Protein AF-A0A816HDX2-F1 (afdb_monomer_lite)

Radius of gyration: 12.62 Å; chains: 1; bounding box: 35×22×34 Å

Organism: NCBI:txid1234261

Structure (mmCIF, N/CA/C/O backbone):
data_AF-A0A816HDX2-F1
#
_entry.id   AF-A0A816HDX2-F1
#
loop_
_atom_site.group_PDB
_atom_site.id
_atom_site.type_symbol
_atom_site.label_atom_id
_atom_site.label_alt_id
_atom_site.label_comp_id
_atom_site.label_asym_id
_atom_site.label_entity_id
_atom_site.label_seq_id
_atom_site.pdbx_PDB_ins_code
_atom_site.Cartn_x
_atom_site.Cartn_y
_atom_site.Cartn_z
_atom_site.occupancy
_atom_site.B_iso_or_equiv
_atom_site.auth_seq_id
_atom_site.auth_comp_id
_atom_site.auth_asym_id
_atom_site.auth_atom_id
_atom_site.pdbx_PDB_model_num
ATOM 1 N N . MET A 1 1 ? 4.742 -6.480 -0.045 1.00 86.19 1 MET A N 1
ATOM 2 C CA . MET A 1 1 ? 3.271 -6.399 -0.032 1.00 86.19 1 MET A CA 1
ATOM 3 C C . MET A 1 1 ? 2.817 -5.807 1.282 1.00 86.19 1 MET A C 1
ATOM 5 O O . MET A 1 1 ? 3.277 -6.253 2.326 1.00 86.19 1 MET A O 1
ATOM 9 N N . GLN A 1 2 ? 1.974 -4.787 1.218 1.00 94.62 2 GLN A N 1
ATOM 10 C CA . GLN A 1 2 ? 1.393 -4.085 2.359 1.00 94.62 2 GLN A CA 1
ATOM 11 C C . GLN A 1 2 ? -0.097 -3.865 2.085 1.00 94.62 2 GLN A C 1
ATOM 13 O O . GLN A 1 2 ? -0.501 -3.716 0.933 1.00 94.62 2 GLN A O 1
ATOM 18 N N . MET A 1 3 ? -0.909 -3.831 3.135 1.00 96.12 3 MET A N 1
ATOM 19 C CA . MET A 1 3 ? -2.337 -3.542 3.048 1.00 96.12 3 MET A CA 1
ATOM 20 C C . MET A 1 3 ? -2.751 -2.723 4.266 1.00 96.12 3 MET A C 1
ATOM 22 O O . MET A 1 3 ? -2.338 -3.039 5.382 1.00 96.12 3 MET A O 1
ATOM 26 N N . SER A 1 4 ? -3.585 -1.708 4.051 1.00 97.50 4 SER A N 1
ATOM 27 C CA . SER A 1 4 ? -4.133 -0.872 5.123 1.00 97.50 4 SER A CA 1
ATOM 28 C C . SER A 1 4 ? -5.614 -0.595 4.888 1.00 97.50 4 SER A C 1
ATOM 30 O O . SER A 1 4 ? -6.025 -0.309 3.766 1.00 97.50 4 SER A O 1
ATOM 32 N N . VAL A 1 5 ? -6.411 -0.632 5.956 1.00 97.31 5 VAL A N 1
ATOM 33 C CA . VAL A 1 5 ? -7.813 -0.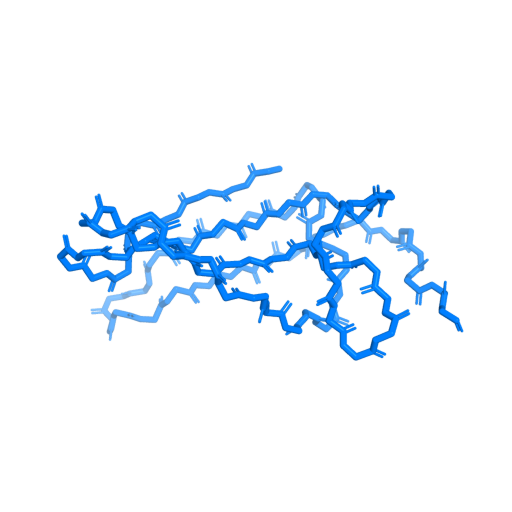185 5.942 1.00 97.31 5 VAL A CA 1
ATOM 34 C C . VAL A 1 5 ? -7.837 1.338 5.882 1.00 97.31 5 VAL A C 1
ATOM 36 O O . VAL A 1 5 ? -7.286 1.971 6.778 1.00 97.31 5 VAL A O 1
ATOM 39 N N . ILE A 1 6 ? -8.443 1.920 4.845 1.00 97.00 6 ILE A N 1
ATOM 40 C CA . ILE A 1 6 ? -8.465 3.381 4.630 1.00 97.00 6 ILE A CA 1
ATOM 41 C C . ILE A 1 6 ? -9.844 4.006 4.863 1.00 97.00 6 ILE A C 1
ATOM 43 O O . ILE A 1 6 ? -9.948 5.208 5.092 1.00 97.00 6 ILE A O 1
ATOM 47 N N . SER A 1 7 ? -10.900 3.196 4.821 1.00 96.19 7 SER A N 1
ATOM 48 C CA . SER A 1 7 ? -12.271 3.592 5.135 1.00 96.19 7 SER A CA 1
ATOM 49 C C . SER A 1 7 ? -13.049 2.373 5.637 1.00 96.19 7 SER A C 1
ATOM 51 O O . SER A 1 7 ? -12.516 1.266 5.690 1.00 96.19 7 SER A O 1
ATOM 53 N N . THR A 1 8 ? -14.319 2.549 6.009 1.00 97.06 8 THR A N 1
ATOM 54 C CA . THR A 1 8 ? -15.185 1.434 6.437 1.00 97.06 8 THR A CA 1
ATOM 55 C C . THR A 1 8 ? -15.289 0.334 5.379 1.00 97.06 8 THR A C 1
ATOM 57 O O . THR A 1 8 ? -15.475 -0.828 5.731 1.00 97.06 8 THR A O 1
ATOM 60 N N . ASN A 1 9 ? -15.148 0.694 4.100 1.00 98.06 9 ASN A N 1
ATOM 61 C CA . ASN A 1 9 ? -15.441 -0.205 2.993 1.00 98.06 9 ASN A CA 1
ATOM 62 C C . ASN A 1 9 ? -14.231 -0.446 2.090 1.00 98.06 9 ASN A C 1
ATOM 64 O O . ASN A 1 9 ? -14.337 -1.249 1.172 1.00 98.06 9 ASN A O 1
ATOM 68 N N . GLU A 1 10 ? -13.110 0.242 2.298 1.00 98.25 10 GLU A N 1
ATOM 69 C CA . GLU A 1 10 ? -11.977 0.188 1.378 1.00 98.25 10 GLU A CA 1
ATOM 70 C C . GLU A 1 10 ? -10.675 -0.139 2.096 1.00 98.25 10 GLU A C 1
ATOM 72 O O . GLU A 1 10 ? -10.348 0.398 3.162 1.00 98.25 10 GLU A O 1
ATOM 77 N N . VAL A 1 11 ? -9.890 -0.985 1.440 1.00 98.31 11 VAL A N 1
ATOM 78 C CA . VAL A 1 11 ? -8.489 -1.217 1.768 1.00 98.31 11 VAL A CA 1
ATOM 79 C C . VAL A 1 11 ? -7.627 -0.745 0.606 1.00 98.31 11 VAL A C 1
ATOM 81 O O . VAL A 1 11 ? -7.971 -0.940 -0.561 1.00 98.31 11 VAL A O 1
ATOM 84 N N . VAL A 1 12 ? -6.490 -0.136 0.924 1.00 97.69 12 VAL A N 1
ATOM 85 C CA . VAL A 1 12 ? -5.421 0.064 -0.054 1.00 97.69 12 VAL A CA 1
ATOM 86 C C . VAL A 1 12 ? -4.496 -1.142 -0.006 1.00 97.69 12 VAL A C 1
ATOM 88 O O . VAL A 1 12 ? -4.078 -1.573 1.071 1.00 97.69 12 VAL A O 1
ATOM 91 N N . ILE A 1 13 ? -4.181 -1.684 -1.174 1.00 97.06 13 ILE A N 1
ATOM 92 C CA . ILE A 1 13 ? -3.239 -2.786 -1.359 1.00 97.06 13 ILE A CA 1
ATOM 93 C C . ILE A 1 13 ? -2.045 -2.228 -2.116 1.00 97.06 13 ILE A C 1
ATOM 95 O O . ILE A 1 13 ? -2.215 -1.616 -3.167 1.00 97.06 13 ILE A O 1
ATOM 99 N N . ILE A 1 14 ? -0.846 -2.439 -1.581 1.00 95.94 14 ILE A N 1
ATOM 100 C CA . ILE A 1 14 ? 0.424 -2.071 -2.205 1.00 95.94 14 ILE A CA 1
ATOM 101 C C . ILE A 1 14 ? 1.217 -3.356 -2.427 1.00 95.94 14 ILE A C 1
ATOM 103 O O . ILE A 1 14 ? 1.623 -4.041 -1.481 1.00 95.94 14 I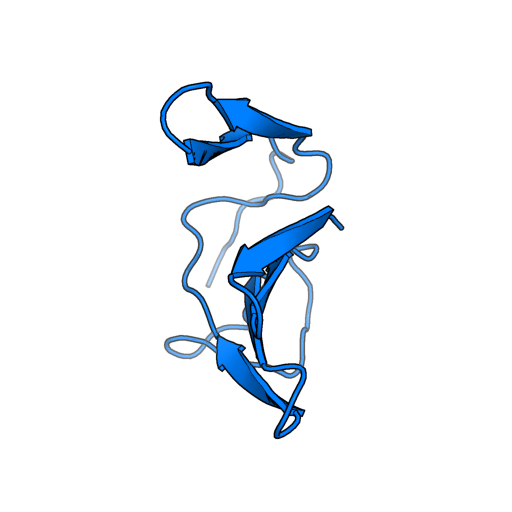LE A O 1
ATOM 107 N N . ASP A 1 15 ? 1.434 -3.680 -3.690 1.00 92.75 15 ASP A N 1
ATOM 108 C CA . ASP A 1 15 ? 2.100 -4.891 -4.142 1.00 92.75 15 ASP A CA 1
ATOM 109 C C . ASP A 1 15 ? 3.538 -4.608 -4.606 1.00 92.75 15 ASP A C 1
ATOM 111 O O . ASP A 1 15 ? 4.026 -3.474 -4.599 1.00 92.75 15 ASP A O 1
ATOM 115 N N . LYS A 1 16 ? 4.251 -5.669 -4.965 1.00 90.56 16 LYS A N 1
ATOM 116 C CA . LYS A 1 16 ? 5.533 -5.615 -5.651 1.00 90.56 16 LYS A CA 1
ATOM 117 C C . LYS A 1 16 ? 5.324 -5.218 -7.118 1.00 90.56 16 LYS A C 1
ATOM 119 O O . LYS A 1 16 ? 4.308 -5.540 -7.734 1.00 90.56 16 LYS A O 1
ATOM 124 N N . VAL A 1 17 ? 6.319 -4.534 -7.680 1.00 89.81 17 VAL A N 1
ATOM 125 C CA . VAL A 1 17 ? 6.416 -4.283 -9.123 1.00 89.81 17 VAL A CA 1
ATOM 126 C C . VAL A 1 17 ? 6.719 -5.604 -9.836 1.00 89.81 17 VAL A C 1
ATOM 128 O O . VAL A 1 17 ? 7.847 -6.091 -9.783 1.00 89.81 17 VAL A O 1
ATOM 131 N N . GLU A 1 18 ? 5.714 -6.187 -10.487 1.00 87.81 18 GLU A N 1
ATOM 132 C CA . GLU A 1 18 ? 5.817 -7.423 -11.277 1.00 87.81 18 GLU A CA 1
ATOM 133 C C . GLU A 1 18 ? 4.879 -7.360 -12.502 1.00 87.81 18 GLU A C 1
ATOM 135 O O . GLU A 1 18 ? 4.363 -6.301 -12.859 1.00 87.81 18 GLU A O 1
ATOM 140 N N . HIS A 1 19 ? 4.636 -8.500 -13.155 1.00 90.44 19 HIS A N 1
ATOM 141 C CA . HIS A 1 19 ? 3.661 -8.640 -14.242 1.00 90.44 19 HIS A CA 1
ATOM 142 C C . HIS A 1 19 ? 2.233 -8.800 -13.698 1.00 90.44 19 HIS A C 1
ATOM 144 O O . HIS A 1 19 ? 1.549 -9.788 -13.973 1.00 90.44 19 HIS A O 1
ATOM 150 N N . ASN A 1 20 ? 1.793 -7.834 -12.895 1.00 92.31 20 ASN A N 1
ATOM 151 C CA . ASN A 1 20 ? 0.461 -7.849 -12.302 1.00 92.31 20 ASN A CA 1
ATOM 152 C C . ASN A 1 20 ? -0.617 -7.704 -13.394 1.00 92.31 20 ASN A C 1
ATOM 154 O O . ASN A 1 20 ? -0.448 -6.912 -14.324 1.00 92.31 20 ASN A O 1
ATOM 158 N N . PRO A 1 21 ? -1.742 -8.435 -13.293 1.00 94.06 21 PRO A N 1
ATOM 159 C CA . PRO A 1 21 ? -2.778 -8.428 -14.327 1.00 94.06 21 PRO A CA 1
ATOM 160 C C . PRO A 1 21 ? -3.577 -7.120 -14.366 1.00 94.06 21 PRO A C 1
ATOM 162 O O . PRO A 1 21 ? -4.131 -6.760 -15.402 1.00 94.06 21 PRO A O 1
ATOM 165 N N . LEU A 1 22 ? -3.658 -6.412 -13.237 1.00 95.81 22 LEU A N 1
ATOM 166 C CA . LEU A 1 22 ? -4.297 -5.107 -13.165 1.00 95.81 22 LEU A CA 1
ATOM 167 C C . LEU A 1 22 ? -3.371 -4.061 -13.789 1.00 95.81 22 LEU A C 1
ATOM 169 O O . LEU A 1 22 ? -2.195 -4.009 -13.446 1.00 95.81 22 LEU A O 1
ATOM 173 N N . THR A 1 23 ? -3.895 -3.204 -14.662 1.00 95.38 23 THR A N 1
ATOM 174 C CA . THR A 1 23 ? -3.093 -2.196 -15.369 1.00 95.38 23 THR A CA 1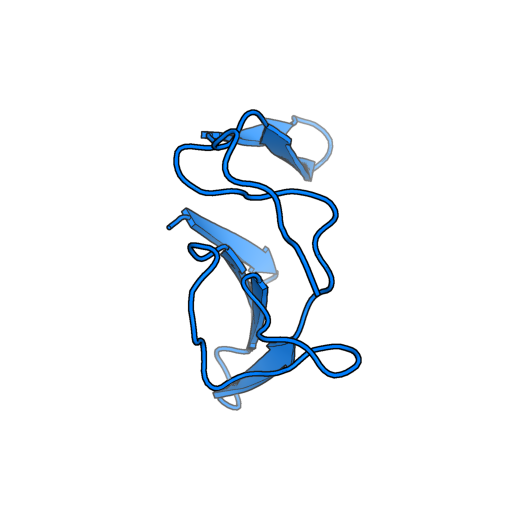
ATOM 175 C C . THR A 1 23 ? -3.504 -0.773 -15.016 1.00 95.38 23 THR A C 1
ATOM 177 O O . THR A 1 23 ? -4.693 -0.483 -14.879 1.00 95.38 23 THR A O 1
ATOM 180 N N . TYR A 1 24 ? -2.535 0.135 -14.966 1.00 94.81 24 TYR A N 1
ATOM 181 C CA . TYR A 1 24 ? -2.733 1.577 -14.852 1.00 94.81 24 TYR A CA 1
ATOM 182 C C . TYR A 1 24 ? -1.933 2.276 -15.952 1.00 94.81 24 TYR A C 1
ATOM 184 O O . TYR A 1 24 ? -0.751 2.004 -16.111 1.00 94.81 24 TYR A O 1
ATOM 192 N N . ALA A 1 25 ? -2.562 3.166 -16.724 1.00 93.62 25 ALA A N 1
ATOM 193 C CA . ALA 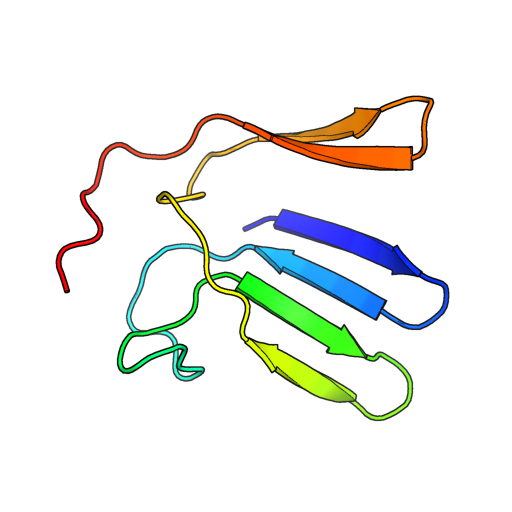A 1 25 ? -1.893 3.964 -17.762 1.00 93.62 25 ALA A CA 1
ATOM 194 C C . ALA A 1 25 ? -0.975 3.164 -18.724 1.00 93.62 25 ALA A C 1
ATOM 196 O O . ALA A 1 25 ? 0.063 3.661 -19.152 1.00 93.62 25 ALA A O 1
ATOM 197 N N . GLY A 1 26 ? -1.363 1.932 -19.073 1.00 92.69 26 GLY A N 1
ATOM 198 C CA . GLY A 1 26 ? -0.627 1.075 -20.012 1.00 92.69 26 GLY A CA 1
ATOM 199 C C . GLY A 1 26 ? 0.448 0.176 -19.393 1.00 92.69 26 GLY A C 1
ATOM 200 O O . GLY A 1 26 ? 1.052 -0.599 -20.126 1.00 92.69 26 GLY A O 1
ATOM 201 N N . TYR A 1 27 ? 0.656 0.220 -18.073 1.00 90.56 27 TYR A N 1
ATOM 202 C CA . TYR A 1 27 ? 1.620 -0.627 -17.365 1.00 90.56 27 TYR A CA 1
ATOM 203 C C . TYR A 1 27 ? 0.980 -1.429 -16.212 1.00 90.56 27 TYR A C 1
ATOM 205 O O . TYR A 1 27 ? -0.110 -1.068 -15.759 1.00 90.56 27 TYR A O 1
ATOM 213 N N . PRO A 1 28 ? 1.617 -2.510 -15.712 1.00 93.44 28 PRO A N 1
ATOM 214 C CA . PRO A 1 28 ? 1.121 -3.263 -14.557 1.00 93.44 28 PRO A CA 1
ATOM 215 C C . PRO A 1 28 ? 1.026 -2.397 -13.297 1.00 93.44 28 PRO A C 1
ATOM 217 O O . PRO A 1 28 ? 2.014 -1.819 -12.856 1.00 93.44 28 PRO A O 1
ATOM 220 N N . ALA A 1 29 ? -0.149 -2.317 -12.685 1.00 95.38 29 ALA A N 1
ATOM 221 C CA . ALA A 1 29 ? -0.343 -1.627 -11.419 1.00 95.38 29 ALA A CA 1
ATOM 222 C C . ALA A 1 29 ? 0.222 -2.465 -10.260 1.00 95.38 29 ALA A C 1
ATOM 224 O O . ALA A 1 29 ? 0.011 -3.675 -10.187 1.00 95.38 29 ALA A O 1
ATOM 225 N N . TRP A 1 30 ? 0.897 -1.816 -9.313 1.00 94.88 30 TRP A N 1
ATOM 226 C CA . TRP A 1 30 ? 1.326 -2.420 -8.039 1.00 94.88 30 TRP A CA 1
ATOM 227 C C . TRP A 1 30 ? 0.719 -1.701 -6.833 1.00 94.88 30 TRP A C 1
ATOM 229 O O . TRP A 1 30 ? 1.216 -1.790 -5.714 1.00 94.88 30 TRP A O 1
ATOM 239 N N . ALA A 1 31 ? -0.378 -0.982 -7.050 1.00 96.44 31 ALA A N 1
ATOM 240 C CA . ALA A 1 31 ? -1.260 -0.557 -5.982 1.00 96.44 31 ALA A CA 1
ATOM 241 C C . ALA A 1 31 ? -2.708 -0.536 -6.469 1.00 96.44 31 ALA A C 1
ATOM 243 O O . ALA A 1 31 ? -2.982 -0.314 -7.652 1.00 96.44 31 ALA A O 1
ATOM 244 N N . SER A 1 32 ? -3.640 -0.769 -5.553 1.00 97.81 32 SER A N 1
ATOM 245 C CA . SER A 1 32 ? -5.071 -0.703 -5.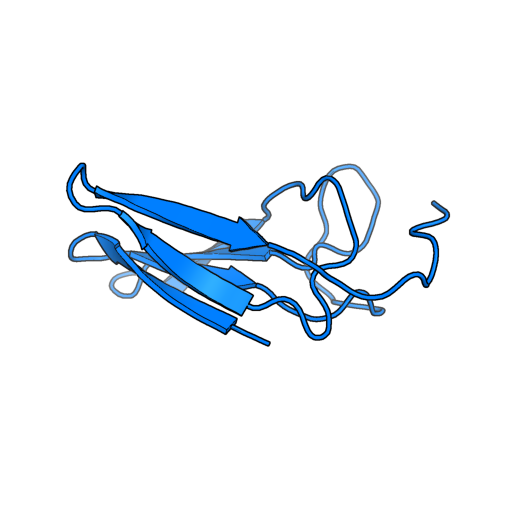837 1.00 97.81 32 SER A CA 1
ATOM 246 C C . SER A 1 32 ? -5.881 -0.312 -4.607 1.00 97.81 32 SER A C 1
ATOM 248 O O . SER A 1 32 ? -5.447 -0.516 -3.471 1.00 97.81 32 SER A O 1
ATOM 250 N N . LEU A 1 33 ? -7.063 0.248 -4.847 1.00 98.19 33 LEU A N 1
ATOM 251 C CA . LEU A 1 33 ? -8.144 0.279 -3.871 1.00 98.19 33 LEU A CA 1
ATOM 252 C C . LEU A 1 33 ? -9.039 -0.925 -4.102 1.00 98.19 33 LEU A C 1
ATOM 254 O O . LEU A 1 33 ? -9.408 -1.211 -5.241 1.00 98.19 33 LEU A O 1
ATOM 258 N N . TYR A 1 34 ? -9.396 -1.598 -3.019 1.00 98.38 34 TYR A N 1
ATOM 259 C CA . TYR A 1 34 ? -10.346 -2.695 -3.030 1.00 98.38 34 TYR A CA 1
ATOM 260 C C . TYR A 1 34 ? -11.517 -2.367 -2.116 1.00 98.38 34 TYR A C 1
ATOM 262 O O . TYR A 1 34 ? -11.319 -2.105 -0.927 1.00 98.38 34 TYR A O 1
ATOM 270 N N . ASN A 1 35 ? -12.725 -2.394 -2.673 1.00 98.44 35 ASN A N 1
ATOM 271 C CA . ASN A 1 35 ? -13.955 -2.213 -1.920 1.00 98.44 35 ASN A CA 1
ATOM 272 C C . ASN A 1 35 ? -14.468 -3.572 -1.425 1.00 98.44 35 ASN A C 1
ATOM 274 O O . ASN A 1 35 ? -14.709 -4.486 -2.210 1.00 98.44 35 ASN A O 1
ATOM 278 N N . ILE A 1 36 ? -14.649 -3.723 -0.117 1.00 97.69 36 ILE A N 1
ATOM 279 C CA . ILE A 1 36 ? -15.021 -5.003 0.499 1.00 97.69 36 ILE A CA 1
ATOM 280 C C . ILE A 1 36 ? -16.503 -5.355 0.328 1.00 97.69 36 ILE A C 1
ATOM 282 O O . ILE A 1 36 ? -16.866 -6.510 0.532 1.00 97.69 36 ILE A O 1
ATOM 286 N N . ASN A 1 37 ? -17.357 -4.388 -0.022 1.00 97.69 37 ASN A N 1
ATOM 287 C CA . ASN A 1 37 ? -18.798 -4.616 -0.146 1.00 97.69 37 ASN A CA 1
ATOM 288 C C . ASN A 1 37 ? -19.186 -5.165 -1.516 1.00 97.69 37 ASN A C 1
ATOM 290 O O . ASN A 1 37 ? -20.029 -6.053 -1.597 1.00 97.69 37 ASN A O 1
ATOM 294 N N . ASP A 1 38 ? -18.614 -4.605 -2.583 1.00 98.12 38 ASP A N 1
ATOM 295 C CA . ASP A 1 38 ? -18.938 -4.972 -3.968 1.00 98.12 38 ASP A CA 1
ATOM 296 C C . ASP A 1 38 ? -17.771 -5.631 -4.715 1.00 98.12 38 ASP A C 1
ATOM 298 O O . ASP A 1 38 ? -17.916 -6.021 -5.873 1.00 98.12 38 ASP A O 1
ATOM 302 N N . HIS A 1 39 ? -16.626 -5.786 -4.045 1.00 97.56 39 HIS A N 1
ATOM 303 C CA . HIS A 1 39 ? -15.403 -6.371 -4.588 1.00 97.56 39 HIS A CA 1
ATOM 304 C C . HIS A 1 39 ? -14.826 -5.618 -5.795 1.00 97.56 39 HIS A C 1
ATOM 306 O O . HIS A 1 39 ? -14.001 -6.172 -6.528 1.00 97.56 39 HIS A O 1
ATOM 312 N N . SER A 1 40 ? -15.224 -4.360 -6.007 1.00 98.31 40 SER A N 1
ATOM 313 C CA . SER A 1 40 ? -14.634 -3.514 -7.040 1.00 98.31 40 SER A CA 1
ATOM 314 C C . SER A 1 40 ? -13.167 -3.203 -6.730 1.00 98.31 40 SER A C 1
ATOM 316 O O . SER A 1 40 ? -12.749 -3.085 -5.574 1.00 98.31 40 SER A O 1
ATOM 318 N N . VAL A 1 41 ? -12.369 -3.099 -7.794 1.00 98.06 41 VAL A N 1
ATOM 319 C CA . VAL A 1 41 ? -10.927 -2.844 -7.728 1.00 98.06 41 VAL A CA 1
ATOM 320 C C . VAL A 1 41 ? -10.604 -1.641 -8.601 1.00 98.06 41 VAL A C 1
ATOM 322 O O . VAL A 1 41 ? -10.952 -1.616 -9.782 1.00 98.06 41 VAL A O 1
ATOM 325 N N . ILE A 1 42 ? -9.905 -0.660 -8.036 1.00 98.00 42 ILE A N 1
ATOM 326 C CA . ILE A 1 42 ? -9.443 0.532 -8.752 1.00 98.00 42 ILE A CA 1
ATOM 327 C C . ILE A 1 42 ? -7.912 0.537 -8.741 1.00 98.00 42 ILE A C 1
ATOM 329 O O . ILE A 1 42 ? -7.324 0.545 -7.658 1.00 98.00 42 ILE A O 1
ATOM 333 N N . PRO A 1 43 ? -7.235 0.544 -9.903 1.00 97.81 43 PRO A N 1
ATOM 334 C CA . PRO A 1 43 ? -5.781 0.642 -9.945 1.00 97.81 43 PRO A CA 1
ATOM 335 C C . PRO A 1 43 ? -5.299 2.020 -9.482 1.00 97.81 43 PRO A C 1
ATOM 337 O O . PRO A 1 43 ? -5.892 3.044 -9.823 1.00 97.81 43 PRO A O 1
ATOM 340 N N . LEU A 1 44 ? -4.180 2.049 -8.761 1.00 96.19 44 LEU A N 1
ATOM 341 C CA . LEU A 1 44 ? -3.517 3.276 -8.327 1.00 96.19 44 LEU A CA 1
ATOM 342 C C . LEU A 1 44 ? -2.150 3.423 -8.999 1.00 96.19 44 LEU A C 1
ATOM 344 O O . LEU A 1 44 ? -1.353 2.485 -9.041 1.00 96.19 44 LEU A O 1
ATOM 348 N N . GLY A 1 45 ? -1.867 4.632 -9.484 1.00 92.75 45 GLY A N 1
ATOM 349 C CA . GLY A 1 45 ? -0.553 5.003 -9.998 1.00 92.75 45 GLY A CA 1
ATOM 350 C C . GLY A 1 45 ? 0.421 5.287 -8.857 1.00 92.75 45 GLY A C 1
ATOM 351 O O . GLY A 1 45 ? 0.197 6.188 -8.048 1.00 92.75 45 GLY A O 1
ATOM 352 N N . MET A 1 46 ? 1.522 4.545 -8.812 1.00 90.69 46 MET A N 1
ATOM 353 C CA . MET A 1 46 ? 2.575 4.698 -7.810 1.00 90.69 46 MET A CA 1
ATOM 354 C C . MET A 1 46 ? 3.811 5.347 -8.433 1.00 90.69 46 MET A C 1
ATOM 356 O O . MET A 1 46 ? 4.126 5.135 -9.601 1.00 90.69 46 MET A O 1
ATOM 360 N N . LYS A 1 47 ? 4.519 6.160 -7.644 1.00 88.50 47 LYS A N 1
ATOM 361 C CA . LYS A 1 47 ? 5.687 6.922 -8.124 1.00 88.50 47 LYS A CA 1
ATOM 362 C C . LYS A 1 47 ? 6.999 6.137 -8.074 1.00 88.50 47 LYS A C 1
ATOM 364 O O . LYS A 1 47 ? 7.942 6.505 -8.763 1.00 88.50 47 LYS A O 1
ATOM 369 N N . SER A 1 48 ? 7.074 5.103 -7.241 1.00 88.62 48 SER A N 1
ATOM 370 C CA . SER A 1 48 ? 8.279 4.308 -7.003 1.00 88.62 48 SER A CA 1
ATOM 371 C C . SER A 1 48 ? 7.932 2.847 -6.713 1.00 88.62 48 SER A C 1
ATOM 373 O O . SER A 1 48 ? 6.773 2.501 -6.457 1.00 88.62 48 SER A O 1
ATOM 375 N N . ASN A 1 49 ? 8.953 1.990 -6.741 1.00 90.62 49 ASN A N 1
ATOM 376 C CA . ASN A 1 49 ? 8.845 0.589 -6.363 1.00 90.62 49 ASN A CA 1
ATOM 377 C C . ASN A 1 49 ? 8.686 0.454 -4.838 1.00 90.62 49 ASN A C 1
ATOM 379 O O . ASN A 1 49 ? 9.603 0.756 -4.081 1.00 90.62 49 ASN A O 1
ATOM 383 N N . ALA A 1 50 ? 7.518 -0.013 -4.390 1.00 90.38 50 ALA A N 1
ATOM 384 C CA . ALA A 1 50 ? 7.183 -0.141 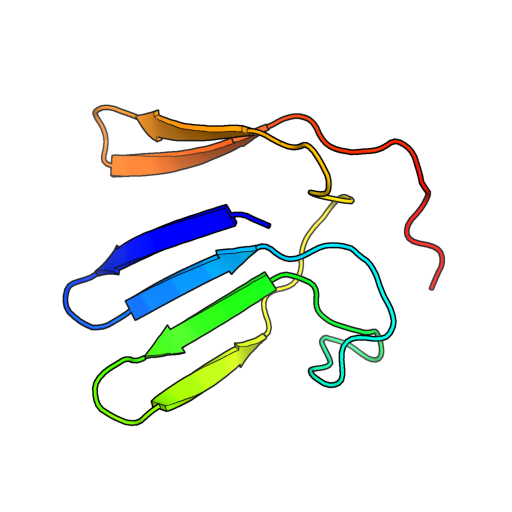-2.970 1.00 90.38 50 ALA A CA 1
ATOM 385 C C . ALA A 1 50 ? 7.561 -1.508 -2.360 1.00 90.38 50 ALA A C 1
ATOM 387 O O . ALA A 1 50 ? 7.176 -1.827 -1.228 1.00 90.38 50 ALA A O 1
ATOM 388 N N . PHE A 1 51 ? 8.299 -2.349 -3.089 1.00 90.69 51 PHE A N 1
ATOM 389 C CA . PHE A 1 51 ? 8.813 -3.599 -2.538 1.00 90.69 51 PHE A CA 1
ATOM 390 C C . PHE A 1 51 ? 9.762 -3.318 -1.367 1.00 90.69 51 PHE A C 1
ATOM 392 O O . PHE A 1 51 ? 10.566 -2.401 -1.435 1.00 90.69 51 PHE A O 1
ATOM 399 N N . CYS A 1 52 ? 9.636 -4.060 -0.264 1.00 92.25 52 CYS A N 1
ATOM 400 C CA . CYS A 1 52 ? 10.360 -3.798 0.991 1.00 92.25 52 CYS A CA 1
ATOM 401 C C . CYS A 1 52 ? 10.154 -2.400 1.615 1.00 92.25 52 CYS A C 1
ATOM 403 O O . CYS A 1 52 ? 10.820 -2.076 2.597 1.00 92.25 52 CYS A O 1
ATOM 405 N N . ALA A 1 53 ? 9.215 -1.588 1.114 1.00 93.38 53 ALA A N 1
ATOM 406 C CA . ALA A 1 53 ? 8.824 -0.359 1.793 1.00 93.38 53 ALA A CA 1
ATOM 407 C C . ALA A 1 53 ? 8.128 -0.673 3.132 1.00 93.38 53 ALA A C 1
ATOM 409 O O . ALA A 1 53 ? 7.580 -1.760 3.334 1.00 93.38 53 ALA A O 1
ATOM 410 N N . GLY A 1 54 ? 8.121 0.304 4.033 1.00 93.56 54 GLY A N 1
ATOM 411 C CA . GLY A 1 54 ? 7.369 0.279 5.287 1.00 93.56 54 GLY A CA 1
ATOM 412 C C . GLY A 1 54 ? 6.453 1.491 5.397 1.00 93.56 54 GLY A C 1
ATOM 413 O O . GLY A 1 54 ? 6.565 2.443 4.629 1.00 93.56 54 GLY A O 1
ATOM 414 N N . GLY A 1 55 ? 5.532 1.485 6.351 1.00 93.56 55 GLY A N 1
ATOM 415 C CA . GLY A 1 55 ? 4.546 2.551 6.450 1.00 93.56 55 GLY A CA 1
ATOM 416 C C . GLY A 1 55 ? 3.630 2.414 7.652 1.00 93.56 55 GLY A C 1
ATOM 417 O O . GLY A 1 55 ? 3.531 1.342 8.245 1.00 93.56 55 GLY A O 1
ATOM 418 N N . SER A 1 56 ? 2.979 3.513 8.025 1.00 95.88 56 SER A N 1
ATOM 419 C CA . SER A 1 56 ? 1.954 3.537 9.070 1.00 95.88 56 SER A CA 1
ATOM 420 C C . SER A 1 56 ? 1.090 4.793 8.947 1.00 95.88 56 SER A C 1
ATOM 422 O O . SER A 1 56 ? 1.300 5.634 8.071 1.00 95.88 56 SER A O 1
ATOM 424 N N . TRP A 1 57 ? 0.116 4.918 9.836 1.00 97.38 57 TRP A N 1
ATOM 425 C CA . TRP A 1 57 ? -0.718 6.099 9.973 1.00 97.38 57 TRP A CA 1
ATOM 426 C C . TRP A 1 57 ? -0.032 7.147 10.844 1.00 97.38 57 TRP A C 1
ATOM 428 O O . TRP A 1 57 ? 0.445 6.860 11.943 1.00 97.38 57 TRP A O 1
ATOM 438 N N . LEU A 1 58 ? -0.017 8.382 10.358 1.00 97.94 58 LEU A N 1
ATOM 439 C CA . LEU A 1 58 ? 0.279 9.552 11.172 1.00 97.94 58 LEU A CA 1
ATOM 440 C C . LEU A 1 58 ? -0.948 9.926 12.015 1.00 97.94 58 LEU A C 1
ATOM 442 O O . LEU A 1 58 ? -2.082 9.573 11.686 1.00 97.94 58 LEU A O 1
ATOM 446 N N . SER A 1 59 ? -0.738 10.696 13.085 1.00 97.88 59 SER A N 1
ATOM 447 C CA . SER A 1 59 ? -1.811 11.114 14.004 1.00 97.88 59 SER A CA 1
ATOM 448 C C . SER A 1 59 ? -2.915 11.952 13.347 1.00 97.88 59 SER A C 1
ATOM 450 O O . SER A 1 59 ? -4.011 12.047 13.889 1.00 97.88 59 SER A O 1
ATOM 452 N N . ASN A 1 60 ? -2.648 12.542 12.180 1.00 97.56 60 ASN A N 1
ATOM 453 C CA . ASN A 1 60 ? -3.618 13.293 11.383 1.00 97.56 60 ASN A CA 1
ATOM 454 C C . ASN A 1 60 ? -4.404 12.417 10.385 1.00 97.56 60 ASN A C 1
ATOM 456 O O . ASN A 1 60 ? -5.127 12.957 9.551 1.00 97.56 60 ASN A O 1
ATOM 460 N N . GLY A 1 61 ? -4.230 11.092 10.415 1.00 96.44 61 GLY A N 1
ATOM 461 C CA . GLY A 1 61 ? -4.892 10.173 9.491 1.00 96.44 61 GLY A CA 1
ATOM 462 C C . GLY A 1 61 ? -4.251 10.097 8.104 1.00 96.44 61 GLY A C 1
ATOM 463 O O . GLY A 1 61 ? -4.853 9.546 7.193 1.00 96.44 61 GLY A O 1
ATOM 464 N N . THR A 1 62 ? -3.040 10.620 7.897 1.00 97.12 62 THR A N 1
ATOM 465 C CA . THR A 1 62 ? -2.279 10.360 6.664 1.00 97.12 62 THR A CA 1
ATOM 466 C C . THR A 1 62 ? -1.610 8.988 6.735 1.00 97.12 62 THR A C 1
ATOM 468 O O . THR A 1 62 ? -0.838 8.727 7.656 1.00 97.12 62 THR A O 1
ATOM 471 N N . LEU A 1 63 ? -1.849 8.130 5.742 1.00 96.19 63 LEU A N 1
ATOM 472 C CA . LEU A 1 63 ? -1.068 6.909 5.543 1.00 96.19 63 LEU A CA 1
ATOM 473 C C . LEU A 1 63 ? 0.247 7.251 4.834 1.00 96.19 63 LEU A C 1
ATOM 475 O O . LEU A 1 63 ? 0.232 7.813 3.739 1.00 96.19 63 LEU A O 1
ATOM 479 N N . ILE A 1 64 ? 1.377 6.889 5.439 1.00 96.00 64 ILE A N 1
ATOM 480 C CA . ILE A 1 64 ? 2.695 6.993 4.806 1.00 96.00 64 ILE A CA 1
ATOM 481 C C . ILE A 1 64 ? 3.178 5.621 4.337 1.00 96.00 64 ILE A C 1
ATOM 483 O O . ILE A 1 64 ? 2.987 4.621 5.023 1.00 96.00 64 ILE A O 1
ATOM 487 N N . ASN A 1 65 ? 3.838 5.594 3.182 1.00 94.44 65 ASN A N 1
ATOM 488 C CA . ASN A 1 65 ? 4.566 4.454 2.632 1.00 94.44 65 ASN A CA 1
ATOM 489 C C . ASN A 1 65 ? 5.944 4.976 2.199 1.00 94.44 65 ASN A C 1
ATOM 491 O O . ASN A 1 65 ? 6.025 5.950 1.450 1.00 94.44 65 ASN A O 1
ATOM 495 N N . VAL A 1 66 ? 7.011 4.421 2.767 1.00 94.31 66 VAL A N 1
ATOM 496 C CA . VAL A 1 66 ? 8.362 4.994 2.758 1.00 94.31 66 VAL A CA 1
ATOM 497 C C . VAL A 1 66 ? 9.400 3.900 2.534 1.00 94.31 66 VAL A C 1
ATOM 499 O O . VAL A 1 66 ? 9.278 2.785 3.043 1.00 94.31 66 VAL A O 1
ATOM 502 N N . GLY A 1 67 ? 10.457 4.250 1.806 1.00 92.44 67 GLY A N 1
ATOM 503 C CA . GLY A 1 67 ? 11.464 3.303 1.352 1.00 92.44 67 GLY A CA 1
ATOM 504 C C . GLY A 1 67 ? 10.993 2.596 0.090 1.00 92.44 67 GLY A C 1
ATOM 505 O O . GLY A 1 67 ? 10.197 3.142 -0.676 1.00 92.44 67 GLY A O 1
ATOM 506 N N . GLY A 1 68 ? 11.505 1.396 -0.129 1.00 89.50 68 GLY A N 1
ATOM 507 C CA . GLY A 1 68 ? 11.296 0.682 -1.374 1.00 89.50 68 GLY A CA 1
ATOM 508 C C . GLY A 1 68 ? 12.564 -0.013 -1.832 1.00 89.50 68 GLY A C 1
ATOM 509 O O . GLY A 1 68 ? 13.602 0.064 -1.172 1.00 89.50 68 GLY A O 1
ATOM 510 N N . ASP A 1 69 ? 12.459 -0.671 -2.974 1.00 87.38 69 ASP A N 1
ATOM 511 C CA . ASP A 1 69 ? 13.574 -1.311 -3.657 1.00 87.38 69 ASP A CA 1
ATOM 512 C C . ASP A 1 69 ? 14.079 -0.402 -4.790 1.00 87.38 69 ASP A C 1
ATOM 514 O O . ASP A 1 69 ? 13.324 0.402 -5.343 1.00 87.38 69 ASP A O 1
ATOM 518 N N . GLU A 1 70 ? 15.358 -0.523 -5.136 1.00 75.38 70 GLU A N 1
ATOM 519 C CA . GLU A 1 70 ? 16.017 0.288 -6.166 1.00 75.38 70 GLU A CA 1
ATOM 520 C C . GLU A 1 70 ? 15.680 -0.160 -7.590 1.00 75.38 70 GLU A C 1
ATOM 522 O O . GLU A 1 70 ? 15.948 0.580 -8.538 1.00 75.38 70 GLU A O 1
ATOM 527 N N . ALA A 1 71 ? 15.095 -1.353 -7.766 1.00 65.94 71 ALA A N 1
ATOM 528 C CA . ALA A 1 71 ? 14.749 -1.862 -9.088 1.00 65.94 71 ALA A CA 1
ATOM 529 C C . ALA A 1 71 ? 13.857 -0.853 -9.835 1.00 65.94 71 ALA A C 1
ATOM 531 O O . ALA A 1 71 ? 12.722 -0.572 -9.429 1.00 65.94 71 ALA A O 1
ATOM 532 N N . THR A 1 72 ? 14.408 -0.295 -10.917 1.00 56.84 72 THR A N 1
ATOM 533 C CA . THR A 1 72 ? 13.803 0.760 -11.725 1.00 56.84 72 THR A CA 1
ATOM 534 C C . THR A 1 72 ? 12.513 0.280 -12.367 1.00 56.84 72 THR A C 1
ATOM 536 O O . THR A 1 72 ? 12.476 -0.734 -13.065 1.00 56.84 72 THR A O 1
ATOM 539 N N . VAL A 1 73 ? 11.456 1.070 -12.195 1.00 58.75 73 VAL A N 1
ATOM 540 C CA . VAL A 1 73 ? 10.214 0.911 -12.950 1.00 58.75 73 VAL A CA 1
ATOM 541 C C . VAL A 1 73 ? 10.461 1.470 -14.353 1.00 58.75 73 VAL A C 1
ATOM 543 O O . VAL A 1 73 ? 10.373 2.674 -14.578 1.00 58.75 73 VAL A O 1
ATOM 546 N N . SER A 1 74 ? 10.911 0.607 -15.264 1.00 52.47 74 SER A N 1
ATOM 547 C CA . SER A 1 74 ? 11.151 0.951 -16.669 1.00 52.47 74 SER A CA 1
ATOM 548 C C . SER A 1 74 ? 9.915 0.523 -17.459 1.00 52.47 74 SER A C 1
ATOM 550 O O . SER A 1 74 ? 9.624 -0.672 -17.499 1.00 52.47 74 SER A O 1
ATOM 552 N N . PHE A 1 75 ? 9.177 1.482 -18.020 1.00 56.56 75 PHE A N 1
ATOM 553 C CA . PHE A 1 75 ? 7.994 1.246 -18.855 1.00 56.56 75 PHE A CA 1
ATOM 554 C C . PHE A 1 75 ? 8.290 1.578 -20.311 1.00 56.56 75 PHE A C 1
ATOM 556 O O . PHE A 1 75 ? 8.949 2.620 -20.537 1.00 56.56 75 PHE A O 1
#

pLDDT: mean 92.02, std 9.9, range [52.47, 98.44]

Foldseek 3Di:
DDWDDLDPFKIKAAAFPDQAPDDDPHGHARIWIAGNPPRDIGGDDDDDGLAVWDWDADPVSDTDTDDHDPPDPDD

Sequence (75 aa):
MQMSVISTNEVVIIDKVEHNPLTYAGYPAWASLYNINDHSVIPLGMKSNAFCAGGSWLSNGTLINVGGDEATVSF

Secondary structure (DSSP, 8-state):
-EEEE-SSSEEEEE--SS--SSEETTEE-SEEEEETTT--EEE---SS--TT-EEEE-TTSPEEEE---------

InterPro domains:
  IPR037293 Galactose oxidase, central domain superfamily [G3DSA:2.130.10.80] (1-74)